Protein AF-A0A2M6W3C0-F1 (afdb_monomer_lite)

Radius of gyration: 16.43 Å; chains: 1; bounding box: 42×30×44 Å

pLDDT: mean 94.08, std 6.54, range [52.38, 98.38]

Foldseek 3Di:
DPLVLLVCLVDDDPVRADDLVSQQVNLVVCPVPDDFDDDPPVPWQEAEEEEADVSLVLSCVVCVVHNYHGYYLVCLVVCPVPVVRHQAYEYEDAQLDDSNLVSLVSCVVVVHAYAYEYQHPPRPNVVNHDPVRYGHAHHTRHDPPNCNSSRVSSD

Structure (mmCIF, N/CA/C/O backbone):
data_AF-A0A2M6W3C0-F1
#
_entry.id   AF-A0A2M6W3C0-F1
#
loop_
_atom_site.group_PDB
_atom_site.id
_atom_site.type_symbol
_atom_site.label_atom_id
_atom_site.label_alt_id
_atom_site.label_comp_id
_atom_site.label_asym_id
_atom_site.label_entity_id
_atom_site.label_seq_id
_atom_site.pdbx_PDB_ins_code
_atom_site.Cartn_x
_atom_site.Cartn_y
_atom_site.Cartn_z
_atom_site.occupancy
_atom_site.B_iso_or_equiv
_atom_site.auth_seq_id
_atom_site.auth_comp_id
_atom_site.auth_asym_id
_atom_site.auth_atom_id
_atom_site.pdbx_PDB_model_num
ATOM 1 N N . MET A 1 1 ? 20.048 -17.367 -11.852 1.00 52.38 1 MET A N 1
ATOM 2 C CA . MET A 1 1 ? 19.435 -16.706 -13.025 1.00 52.38 1 MET A CA 1
ATOM 3 C C . MET A 1 1 ? 20.259 -15.472 -13.355 1.00 52.38 1 MET A C 1
ATOM 5 O O . MET A 1 1 ? 20.832 -14.886 -12.446 1.00 52.38 1 MET A O 1
ATOM 9 N N . SER A 1 2 ? 20.407 -15.126 -14.632 1.00 62.59 2 SER A N 1
ATOM 10 C CA . SER A 1 2 ? 21.045 -13.866 -15.035 1.00 62.59 2 SER A CA 1
ATOM 11 C C . SER A 1 2 ? 20.036 -12.743 -14.769 1.00 62.59 2 SER A C 1
ATOM 13 O O . SER A 1 2 ? 18.932 -12.842 -15.291 1.00 62.59 2 SER A O 1
ATOM 15 N N . ASN A 1 3 ? 20.380 -11.748 -13.937 1.00 70.94 3 ASN A N 1
ATOM 16 C CA . ASN A 1 3 ? 19.495 -10.635 -13.536 1.00 70.94 3 ASN A CA 1
ATOM 17 C C . ASN A 1 3 ? 19.291 -9.630 -14.684 1.00 70.94 3 ASN A C 1
ATOM 19 O O . ASN A 1 3 ? 19.639 -8.460 -14.569 1.00 70.94 3 ASN A O 1
ATOM 23 N N . LYS A 1 4 ? 18.829 -10.099 -15.840 1.00 87.62 4 LYS A N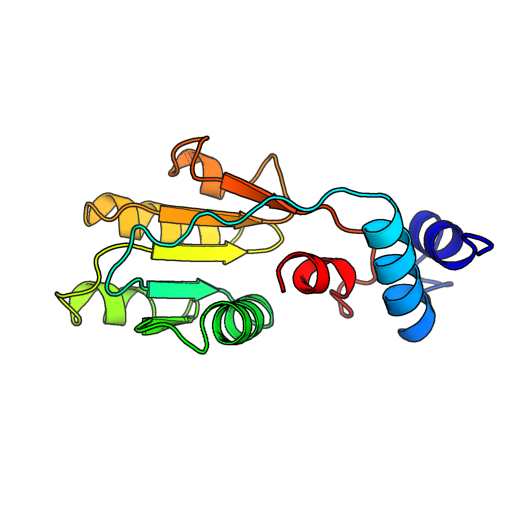 1
ATOM 24 C CA . LYS A 1 4 ? 18.767 -9.271 -17.050 1.00 87.62 4 LYS A CA 1
ATOM 25 C C . LYS A 1 4 ? 17.641 -8.249 -16.977 1.00 87.62 4 LYS A C 1
ATOM 27 O O . LYS A 1 4 ? 17.747 -7.200 -17.601 1.00 87.62 4 LYS A O 1
ATOM 32 N N . ASN A 1 5 ? 16.573 -8.548 -16.241 1.00 96.50 5 ASN A N 1
ATOM 33 C CA . ASN A 1 5 ? 15.377 -7.715 -16.247 1.00 96.50 5 ASN A CA 1
ATOM 34 C C . ASN A 1 5 ? 15.553 -6.492 -15.348 1.00 96.50 5 ASN A C 1
ATOM 36 O O . ASN A 1 5 ? 15.222 -5.381 -15.762 1.00 96.50 5 ASN A O 1
ATOM 40 N N . ILE A 1 6 ? 16.146 -6.657 -14.161 1.00 93.56 6 ILE A N 1
ATOM 41 C CA . ILE A 1 6 ? 16.416 -5.528 -13.261 1.00 93.56 6 ILE A CA 1
ATOM 42 C C . ILE A 1 6 ? 17.345 -4.481 -13.898 1.00 93.56 6 ILE A C 1
ATOM 44 O O . ILE A 1 6 ? 17.143 -3.283 -13.702 1.00 93.56 6 ILE A O 1
ATOM 48 N N . ASP A 1 7 ? 18.306 -4.907 -14.723 1.00 94.56 7 ASP A N 1
ATOM 49 C CA . ASP A 1 7 ? 19.206 -4.001 -15.446 1.00 94.56 7 ASP A CA 1
ATOM 50 C C . ASP A 1 7 ? 18.435 -3.124 -16.451 1.00 94.56 7 ASP A C 1
ATOM 52 O O . ASP A 1 7 ? 18.675 -1.915 -16.540 1.00 94.56 7 ASP A O 1
ATOM 56 N N . VAL A 1 8 ? 17.444 -3.697 -17.146 1.00 96.12 8 VAL A N 1
ATOM 57 C CA . VAL A 1 8 ? 16.532 -2.945 -18.027 1.00 96.12 8 VAL A CA 1
ATOM 58 C C . VAL A 1 8 ? 15.675 -1.972 -17.209 1.00 96.12 8 VAL A C 1
ATOM 60 O O . VAL A 1 8 ? 15.573 -0.792 -17.554 1.00 96.12 8 VAL A O 1
ATOM 63 N N . LEU A 1 9 ? 15.111 -2.418 -16.081 1.00 96.12 9 LEU A N 1
ATOM 64 C CA . LEU A 1 9 ? 14.289 -1.576 -15.199 1.00 96.12 9 LEU A CA 1
ATOM 65 C C . LEU A 1 9 ? 15.054 -0.361 -14.648 1.00 96.12 9 LEU A C 1
ATOM 67 O O . LEU A 1 9 ? 14.505 0.742 -14.528 1.00 96.12 9 LEU A O 1
ATOM 71 N N . ASN A 1 10 ? 16.345 -0.526 -14.380 1.00 95.00 10 ASN A N 1
ATOM 72 C CA . ASN A 1 10 ? 17.201 0.545 -13.883 1.00 95.00 10 ASN A CA 1
ATOM 73 C C . ASN A 1 10 ? 17.568 1.584 -14.953 1.00 95.00 10 ASN A C 1
ATOM 75 O O . ASN A 1 10 ? 17.927 2.705 -14.595 1.00 95.00 10 ASN A O 1
ATOM 79 N N . THR A 1 11 ? 17.460 1.250 -16.243 1.00 96.06 11 THR A N 1
ATOM 80 C CA . THR A 1 11 ? 18.040 2.062 -17.329 1.00 96.06 11 THR A CA 1
ATOM 81 C C . THR A 1 11 ? 17.056 2.524 -18.406 1.00 96.06 11 THR A C 1
ATOM 83 O O . THR A 1 11 ? 17.414 3.408 -19.182 1.00 96.06 11 THR A O 1
ATOM 86 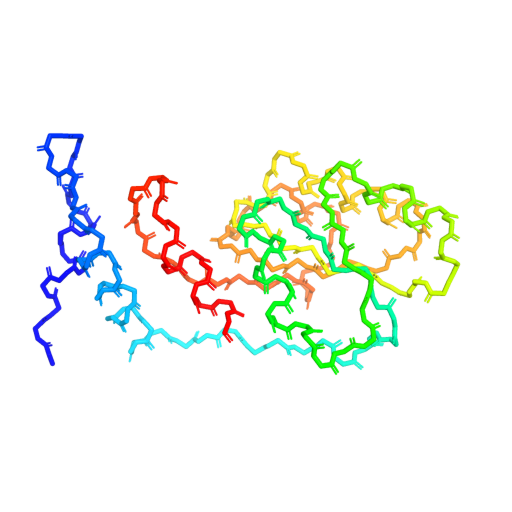N N . PHE A 1 12 ? 15.816 2.012 -18.448 1.00 95.75 12 PHE A N 1
ATOM 87 C CA . PHE A 1 12 ? 14.848 2.396 -19.490 1.00 95.75 12 PHE A CA 1
ATOM 88 C C . PHE A 1 12 ? 14.567 3.906 -19.544 1.00 95.75 12 PHE A C 1
ATOM 90 O O . PHE A 1 12 ? 14.577 4.589 -18.518 1.00 95.75 12 PHE A O 1
ATOM 97 N N . THR A 1 13 ? 14.228 4.421 -20.720 1.00 95.62 13 THR A N 1
ATOM 98 C CA . THR A 1 13 ? 13.763 5.795 -20.960 1.00 95.62 13 THR A CA 1
ATOM 99 C C . THR A 1 13 ? 12.333 5.775 -21.501 1.00 95.62 13 THR A C 1
ATOM 101 O O . THR A 1 13 ? 11.719 4.716 -21.609 1.00 95.62 13 THR A O 1
ATOM 104 N N . ILE A 1 14 ? 11.777 6.943 -21.838 1.00 93.62 14 ILE A N 1
ATOM 105 C CA . ILE A 1 14 ? 10.464 7.015 -22.496 1.00 93.62 14 ILE A CA 1
ATOM 106 C C . ILE A 1 14 ? 10.451 6.294 -23.855 1.00 93.62 14 ILE A C 1
ATOM 108 O O . ILE A 1 14 ? 9.430 5.727 -24.229 1.00 93.62 14 ILE A O 1
ATOM 112 N N . ASP A 1 15 ? 11.593 6.253 -24.546 1.00 96.56 15 ASP A N 1
ATOM 113 C CA . ASP A 1 15 ? 11.745 5.605 -25.854 1.00 96.56 15 ASP A CA 1
ATOM 114 C C . ASP A 1 15 ? 12.020 4.097 -25.744 1.00 96.56 15 ASP A C 1
ATOM 116 O O . ASP A 1 15 ? 11.991 3.384 -26.743 1.00 96.56 15 ASP A O 1
ATOM 120 N N . THR A 1 16 ? 12.309 3.603 -24.536 1.00 95.88 16 THR A N 1
ATOM 121 C CA . THR A 1 16 ? 12.668 2.200 -24.273 1.00 95.88 16 THR A CA 1
ATOM 122 C C . THR A 1 16 ? 11.870 1.609 -23.116 1.00 95.88 16 THR A C 1
ATOM 124 O O . THR A 1 16 ? 12.379 0.772 -22.370 1.00 95.88 16 THR A O 1
ATOM 127 N N . ILE A 1 17 ? 10.618 2.054 -22.951 1.00 96.38 17 ILE A N 1
ATOM 128 C CA . ILE A 1 17 ? 9.699 1.519 -21.940 1.00 96.38 17 ILE A CA 1
ATOM 129 C C . ILE A 1 17 ? 9.662 -0.013 -22.074 1.00 96.38 17 ILE A C 1
ATOM 131 O O . ILE A 1 17 ? 9.369 -0.509 -23.162 1.00 96.38 17 ILE A O 1
ATOM 135 N N . PRO A 1 18 ? 9.984 -0.759 -21.003 1.00 96.38 18 PRO A N 1
ATOM 136 C CA . PRO A 1 18 ? 10.020 -2.211 -21.048 1.00 96.38 18 PRO A CA 1
ATOM 137 C C . PRO A 1 18 ? 8.612 -2.780 -21.185 1.00 96.38 18 PRO A C 1
ATOM 139 O O . PRO A 1 18 ? 7.648 -2.178 -20.710 1.00 96.38 18 PRO A O 1
ATOM 142 N N . ASP A 1 19 ? 8.524 -3.977 -21.753 1.00 96.56 19 ASP A N 1
ATOM 143 C CA . ASP A 1 19 ? 7.299 -4.764 -21.738 1.00 96.56 19 ASP A CA 1
ATOM 144 C C . ASP A 1 19 ? 6.952 -5.236 -20.316 1.00 96.56 19 ASP A C 1
ATOM 146 O O . ASP A 1 19 ? 7.776 -5.255 -19.391 1.00 96.56 19 ASP A O 1
ATOM 150 N N . LEU A 1 20 ? 5.683 -5.600 -20.120 1.00 96.38 20 LEU A N 1
ATOM 151 C CA . LEU A 1 20 ? 5.169 -6.003 -18.811 1.00 96.38 20 LEU A CA 1
ATOM 152 C C . LEU A 1 20 ? 5.866 -7.257 -18.265 1.00 96.38 20 LEU A C 1
ATOM 154 O O . LEU A 1 20 ? 6.083 -7.353 -17.059 1.00 96.38 20 LEU A O 1
ATOM 158 N N . ASP A 1 21 ? 6.232 -8.205 -19.124 1.00 96.81 21 ASP A N 1
ATOM 159 C CA . ASP A 1 21 ? 6.937 -9.425 -18.725 1.00 96.81 21 ASP A CA 1
ATOM 160 C C . ASP A 1 21 ? 8.309 -9.116 -18.110 1.00 96.81 21 ASP A C 1
ATOM 162 O O . ASP A 1 21 ? 8.642 -9.671 -17.064 1.00 96.81 21 ASP A O 1
ATOM 166 N N . VAL A 1 22 ? 9.055 -8.160 -18.668 1.00 96.88 22 VAL A N 1
ATOM 167 C CA . VAL A 1 22 ? 10.317 -7.666 -18.099 1.00 96.88 22 VAL A CA 1
ATOM 168 C C . VAL A 1 22 ? 10.086 -7.072 -16.710 1.00 96.88 22 VAL A C 1
ATOM 170 O O . VAL A 1 22 ? 10.840 -7.364 -15.781 1.00 96.88 22 VAL A O 1
ATOM 173 N N . ALA A 1 23 ? 9.028 -6.278 -16.526 1.00 97.31 23 ALA A N 1
ATOM 174 C CA . ALA A 1 23 ? 8.704 -5.702 -15.220 1.00 97.31 23 ALA A CA 1
ATOM 175 C C . ALA A 1 23 ? 8.324 -6.768 -14.179 1.00 97.31 23 ALA A C 1
ATOM 177 O O . ALA A 1 23 ? 8.799 -6.719 -13.041 1.00 97.31 23 ALA A O 1
ATOM 178 N N . VAL A 1 24 ? 7.544 -7.777 -14.579 1.00 97.06 24 VAL A N 1
ATOM 179 C CA . VAL A 1 24 ? 7.175 -8.915 -13.723 1.00 97.06 24 VAL A CA 1
ATOM 180 C C . VAL A 1 24 ? 8.399 -9.754 -13.357 1.00 97.06 24 VAL A C 1
ATOM 182 O O . VAL A 1 24 ? 8.623 -10.032 -12.180 1.00 97.06 24 VAL A O 1
ATOM 185 N N . LEU A 1 25 ? 9.226 -10.136 -14.332 1.00 97.12 25 LEU A N 1
ATOM 186 C CA . LEU A 1 25 ? 10.439 -10.916 -14.076 1.00 97.12 25 LEU A CA 1
ATOM 187 C C . LEU A 1 25 ? 11.434 -10.131 -13.214 1.00 97.12 25 LEU A C 1
ATOM 189 O O . LEU A 1 25 ? 12.023 -10.699 -12.298 1.00 97.12 25 LEU A O 1
ATOM 193 N N . GLY A 1 26 ? 11.567 -8.822 -13.436 1.00 96.94 26 GLY A N 1
ATOM 194 C CA . GLY A 1 26 ? 12.372 -7.946 -12.588 1.00 96.94 26 GLY A CA 1
ATOM 195 C C . GLY A 1 26 ? 11.857 -7.873 -11.147 1.00 96.94 26 GLY A C 1
ATOM 196 O O . GLY A 1 26 ? 12.659 -7.828 -10.213 1.00 96.94 26 GLY A O 1
ATOM 197 N N . ALA A 1 27 ? 10.537 -7.897 -10.927 1.00 96.50 27 ALA A N 1
ATOM 198 C CA . ALA A 1 27 ? 9.957 -7.976 -9.582 1.00 96.50 27 ALA A CA 1
ATOM 199 C C . ALA A 1 27 ? 10.340 -9.286 -8.875 1.00 96.50 27 ALA A C 1
ATOM 201 O O . ALA A 1 27 ? 10.764 -9.266 -7.722 1.00 96.50 27 ALA A O 1
ATOM 202 N N . LEU A 1 28 ? 10.275 -10.416 -9.581 1.00 95.88 28 LEU A N 1
ATOM 203 C CA . LEU A 1 28 ? 10.706 -11.708 -9.041 1.00 95.88 28 LEU A CA 1
ATOM 204 C C . LEU A 1 28 ? 12.214 -11.729 -8.743 1.00 95.88 28 LEU A C 1
ATOM 206 O O . LEU A 1 28 ? 12.621 -12.235 -7.701 1.00 95.88 28 LEU A O 1
ATOM 210 N N . GLU A 1 29 ? 13.045 -11.144 -9.611 1.00 96.06 29 GLU A N 1
ATOM 211 C CA . GLU A 1 29 ? 14.490 -10.991 -9.378 1.00 96.06 29 GLU A CA 1
ATOM 212 C C . GLU A 1 29 ? 14.797 -10.151 -8.124 1.00 96.06 29 GLU A C 1
ATOM 214 O O . GLU A 1 29 ? 15.746 -10.463 -7.400 1.00 96.06 29 GLU A O 1
ATOM 219 N N . LEU A 1 30 ? 13.998 -9.112 -7.844 1.00 95.62 30 LEU A N 1
ATOM 220 C CA . LEU A 1 30 ? 14.102 -8.310 -6.620 1.00 95.62 30 LEU A CA 1
ATOM 221 C C . LEU A 1 30 ? 13.794 -9.164 -5.383 1.00 95.62 30 LEU A C 1
ATOM 223 O O . LEU A 1 30 ? 14.605 -9.235 -4.460 1.00 95.62 30 LEU A O 1
ATOM 227 N N . PHE A 1 31 ? 12.653 -9.854 -5.375 1.00 94.00 31 PHE A N 1
ATOM 228 C CA . PHE A 1 31 ? 12.191 -10.612 -4.205 1.00 94.00 31 PHE A CA 1
ATOM 229 C C . PHE A 1 31 ? 12.933 -11.935 -3.978 1.00 94.00 31 PHE A C 1
ATOM 231 O O . PHE A 1 31 ? 12.843 -12.515 -2.902 1.00 94.00 31 PHE A O 1
ATOM 238 N N . GLN A 1 32 ? 13.734 -12.391 -4.943 1.00 93.94 32 GLN A N 1
ATOM 239 C CA . GLN A 1 32 ? 14.725 -13.447 -4.712 1.00 93.94 32 GLN A CA 1
ATOM 240 C C . GLN A 1 32 ? 15.883 -13.000 -3.804 1.00 93.94 32 GLN A C 1
ATOM 242 O O . GLN A 1 32 ? 16.582 -13.854 -3.256 1.00 93.94 32 GLN A O 1
ATOM 247 N N . LYS A 1 33 ? 16.128 -11.690 -3.682 1.00 91.88 33 LYS A N 1
ATOM 248 C CA . LYS A 1 33 ? 17.272 -11.124 -2.948 1.00 91.88 33 LYS A CA 1
ATOM 249 C C . LYS A 1 33 ? 16.853 -10.376 -1.692 1.00 91.88 33 LYS A C 1
ATOM 251 O O . LYS A 1 33 ? 17.524 -10.481 -0.668 1.00 91.88 33 LYS A O 1
ATOM 256 N N . GLU A 1 34 ? 15.780 -9.602 -1.790 1.00 92.38 34 GLU A N 1
ATOM 257 C CA . GLU A 1 34 ? 15.306 -8.754 -0.705 1.00 92.38 34 GLU A CA 1
ATOM 258 C C . GLU A 1 34 ? 14.481 -9.549 0.303 1.00 92.38 34 GLU A C 1
ATOM 260 O O . GLU A 1 34 ? 13.604 -10.334 -0.060 1.00 92.38 34 GLU A O 1
ATOM 265 N N . LYS A 1 35 ? 14.722 -9.301 1.592 1.00 90.31 35 LYS A N 1
ATOM 266 C CA . LYS A 1 35 ? 13.848 -9.809 2.648 1.00 90.31 35 LYS A CA 1
ATOM 267 C C . LYS A 1 35 ? 12.653 -8.871 2.792 1.00 90.31 35 LYS A C 1
ATOM 269 O O . LYS A 1 35 ? 12.823 -7.693 3.098 1.00 90.31 35 LYS A O 1
ATOM 274 N N . LEU A 1 36 ? 11.451 -9.409 2.616 1.00 90.44 36 LEU A N 1
ATOM 275 C CA . LEU A 1 36 ? 10.220 -8.646 2.793 1.00 90.44 36 LEU A CA 1
ATOM 276 C C . LEU A 1 36 ? 9.933 -8.379 4.284 1.00 90.44 36 LEU A C 1
ATOM 278 O O . LEU A 1 36 ? 10.220 -9.239 5.126 1.00 90.44 36 LEU A O 1
ATOM 282 N N . PRO A 1 37 ? 9.370 -7.204 4.629 1.00 89.88 37 PRO A N 1
ATOM 283 C CA . PRO A 1 37 ? 8.865 -6.937 5.970 1.00 89.88 37 PRO A CA 1
ATOM 284 C C . PRO A 1 37 ? 7.786 -7.945 6.376 1.00 89.88 37 PRO A C 1
ATOM 286 O O . PRO A 1 37 ? 6.883 -8.252 5.602 1.00 89.88 37 PRO A O 1
ATOM 289 N N . GLU A 1 38 ? 7.833 -8.412 7.622 1.00 86.81 38 GLU A N 1
ATOM 290 C CA . GLU A 1 38 ? 6.762 -9.235 8.185 1.00 86.81 38 GLU A CA 1
ATOM 291 C C . GLU A 1 38 ? 5.636 -8.344 8.720 1.00 86.81 38 GLU A C 1
ATOM 293 O O . GLU A 1 38 ? 5.842 -7.493 9.589 1.00 86.81 38 GLU A O 1
ATOM 298 N N . LEU A 1 39 ? 4.425 -8.547 8.203 1.00 82.62 39 LEU A N 1
ATOM 299 C CA . LEU A 1 39 ? 3.251 -7.783 8.598 1.00 82.62 39 LEU A CA 1
ATOM 300 C C . LEU A 1 39 ? 2.595 -8.386 9.850 1.00 82.62 39 LEU A C 1
ATOM 302 O O . LEU A 1 39 ? 1.884 -9.390 9.797 1.00 82.62 39 LEU A O 1
ATOM 306 N N . TYR A 1 40 ? 2.766 -7.729 10.996 1.00 73.31 40 TYR A N 1
ATOM 307 C CA . TYR A 1 40 ? 2.134 -8.130 12.257 1.00 73.31 40 TYR A CA 1
ATOM 308 C C . TYR A 1 40 ? 0.803 -7.401 12.482 1.00 73.31 40 TYR A C 1
ATOM 310 O O . TYR A 1 40 ? 0.718 -6.438 13.243 1.00 73.31 40 TYR A O 1
ATOM 318 N N . ILE A 1 41 ? -0.261 -7.873 11.823 1.00 70.25 41 ILE A N 1
ATOM 319 C CA . ILE A 1 41 ? -1.534 -7.128 11.719 1.00 70.25 41 ILE A CA 1
ATOM 320 C C . ILE A 1 41 ? -2.644 -7.681 12.632 1.00 70.25 41 ILE A C 1
ATOM 322 O O . ILE A 1 41 ? -3.713 -7.091 12.764 1.00 70.25 41 ILE A O 1
ATOM 326 N N . LYS A 1 42 ? -2.384 -8.781 13.352 1.00 65.69 42 LYS A N 1
ATOM 327 C CA . LYS A 1 42 ? -3.362 -9.486 14.212 1.00 65.69 42 LYS A CA 1
ATOM 328 C C . LYS A 1 42 ? -3.853 -8.699 15.444 1.00 65.69 42 LYS A C 1
ATOM 330 O O . LYS A 1 42 ? -4.505 -9.273 16.310 1.00 65.69 42 LYS A O 1
ATOM 335 N N . LYS A 1 43 ? -3.536 -7.406 15.560 1.00 77.31 43 LYS A N 1
ATOM 336 C CA . LYS A 1 43 ? -3.990 -6.556 16.672 1.00 77.31 43 LYS A CA 1
ATOM 337 C C . LYS A 1 43 ? -5.434 -6.067 16.502 1.00 77.31 43 LYS A C 1
ATOM 339 O O . LYS A 1 43 ? -6.074 -5.787 17.510 1.00 77.31 43 LYS A O 1
ATOM 344 N N . TYR A 1 44 ? -5.941 -5.972 15.271 1.00 89.56 44 TYR A N 1
ATOM 345 C CA . TYR A 1 44 ? -7.282 -5.445 14.999 1.00 89.56 44 TYR A CA 1
ATOM 346 C C . TYR A 1 44 ? -8.321 -6.564 14.867 1.00 89.56 44 TYR A C 1
ATOM 348 O O . TYR A 1 44 ? -8.084 -7.572 14.203 1.00 89.56 44 TYR A O 1
ATOM 356 N N . LYS A 1 45 ? -9.484 -6.373 15.490 1.00 92.69 45 LYS A N 1
ATOM 357 C CA . LYS A 1 45 ? -10.661 -7.247 15.408 1.00 92.69 45 LYS A CA 1
ATOM 358 C C . LYS A 1 45 ? -11.488 -6.959 14.163 1.00 92.69 45 LYS A C 1
ATOM 360 O O . LYS A 1 45 ? -12.051 -7.894 13.593 1.00 92.69 45 LYS A O 1
ATOM 365 N N . ARG A 1 46 ? -11.598 -5.681 13.780 1.00 96.12 46 ARG A N 1
ATOM 366 C CA . ARG A 1 46 ? -12.352 -5.247 12.603 1.00 96.12 46 ARG A CA 1
ATOM 367 C C . ARG A 1 46 ? -11.750 -3.981 11.982 1.00 96.12 46 ARG A C 1
ATOM 369 O O . ARG A 1 46 ? -12.346 -2.908 12.068 1.00 96.12 46 ARG A O 1
ATOM 376 N N . PRO A 1 47 ? -10.564 -4.060 11.359 1.00 96.81 47 PRO A N 1
ATOM 377 C CA . PRO A 1 47 ? -9.925 -2.876 10.805 1.00 96.81 47 PRO A CA 1
ATOM 378 C C . PRO A 1 47 ? -10.662 -2.353 9.566 1.00 96.81 47 PRO A C 1
ATOM 380 O O . PRO A 1 47 ? -11.275 -3.111 8.810 1.00 96.81 47 PRO A O 1
ATOM 383 N N . LEU A 1 48 ? -10.528 -1.052 9.307 1.00 98.25 48 LEU A N 1
ATOM 384 C CA . LEU A 1 48 ? -10.747 -0.486 7.980 1.00 98.25 48 LEU A CA 1
ATOM 385 C C . LEU A 1 48 ? -9.486 -0.694 7.139 1.00 98.25 48 LEU A C 1
ATOM 387 O O . LEU A 1 48 ? -8.441 -0.144 7.471 1.00 98.25 48 LEU A O 1
ATOM 391 N N . VAL A 1 49 ? -9.585 -1.416 6.031 1.00 98.00 49 VAL A N 1
ATOM 392 C CA . VAL A 1 49 ? -8.518 -1.533 5.031 1.00 98.00 49 VAL A CA 1
ATOM 393 C C . VAL A 1 49 ? -8.819 -0.556 3.905 1.00 98.00 49 VAL A C 1
ATOM 395 O O . VAL A 1 49 ? -9.882 -0.630 3.286 1.00 98.00 49 VAL A O 1
ATOM 398 N N . VAL A 1 50 ? -7.914 0.387 3.657 1.00 98.38 50 VAL A N 1
ATOM 399 C CA . VAL A 1 50 ? -8.149 1.503 2.736 1.00 98.38 50 VAL A CA 1
ATOM 400 C C . VAL A 1 50 ? -6.938 1.779 1.852 1.00 98.38 50 VAL A C 1
ATOM 402 O O . VAL A 1 50 ? -5.801 1.821 2.316 1.00 98.38 50 VAL A O 1
ATOM 405 N N . GLY A 1 51 ? -7.197 2.008 0.569 1.00 97.00 51 GLY A N 1
ATOM 406 C CA . GLY A 1 51 ? -6.207 2.390 -0.434 1.00 97.00 51 GLY A CA 1
ATOM 407 C C . GLY A 1 51 ? -6.894 2.966 -1.672 1.00 97.00 51 GLY A C 1
ATOM 408 O O . GLY A 1 51 ? -8.113 2.925 -1.768 1.00 97.00 51 GLY A O 1
ATOM 409 N N . SER A 1 52 ? -6.119 3.509 -2.612 1.00 92.94 52 SER A N 1
ATOM 410 C CA . SER A 1 52 ? -6.629 3.984 -3.909 1.00 92.94 52 SER A CA 1
ATOM 411 C C . SER A 1 52 ? -6.185 3.059 -5.040 1.00 92.94 52 SER A C 1
ATOM 413 O O . SER A 1 52 ? -5.040 2.591 -5.054 1.00 92.94 52 SER A O 1
ATOM 415 N N . GLY A 1 53 ? -7.086 2.786 -5.986 1.00 91.81 53 GLY A N 1
ATOM 416 C CA . GLY A 1 53 ? -6.822 1.940 -7.153 1.00 91.81 53 GLY A CA 1
ATOM 417 C C . GLY A 1 53 ? -6.265 0.566 -6.765 1.00 91.81 53 GLY A C 1
ATOM 418 O O . GLY A 1 53 ? -6.854 -0.153 -5.960 1.00 91.81 53 GLY A O 1
ATOM 419 N N . ASN A 1 54 ? -5.088 0.217 -7.293 1.00 94.31 54 ASN A N 1
ATOM 420 C CA . ASN A 1 54 ? -4.431 -1.066 -7.018 1.00 94.31 54 ASN A CA 1
ATOM 421 C C . ASN A 1 54 ? -4.134 -1.295 -5.526 1.00 94.31 54 ASN A C 1
ATOM 423 O O . ASN A 1 54 ? -4.062 -2.445 -5.098 1.00 94.31 54 ASN A O 1
ATOM 427 N N . ALA A 1 55 ? -4.006 -0.238 -4.714 1.00 95.94 55 ALA A N 1
ATOM 428 C CA . ALA A 1 55 ? -3.825 -0.391 -3.272 1.00 95.94 55 ALA A CA 1
ATOM 429 C C . ALA A 1 55 ? -5.086 -0.933 -2.579 1.00 95.94 55 ALA A C 1
ATOM 431 O O . ALA A 1 55 ? -4.968 -1.712 -1.636 1.00 95.94 55 ALA A O 1
ATOM 432 N N . GLU A 1 56 ? -6.283 -0.572 -3.057 1.00 96.31 56 GLU A N 1
ATOM 433 C CA . GLU A 1 56 ? -7.531 -1.159 -2.556 1.00 96.31 56 GLU A CA 1
ATOM 434 C C . GLU A 1 56 ? -7.591 -2.653 -2.896 1.00 96.31 56 GLU A C 1
ATOM 436 O O . GLU A 1 56 ? -7.860 -3.474 -2.020 1.00 96.31 56 GLU A O 1
ATOM 441 N N . ALA A 1 57 ? -7.296 -3.012 -4.150 1.00 96.50 57 ALA A N 1
ATOM 442 C CA . ALA A 1 57 ? -7.271 -4.407 -4.591 1.00 96.50 57 ALA A CA 1
ATOM 443 C C . ALA A 1 57 ? -6.248 -5.236 -3.797 1.00 96.50 57 ALA A C 1
ATOM 445 O O . ALA A 1 57 ? -6.571 -6.315 -3.312 1.00 96.50 57 ALA A O 1
ATOM 446 N N . THR A 1 58 ? -5.052 -4.686 -3.582 1.00 96.69 58 THR A N 1
ATOM 447 C CA . THR A 1 58 ? -3.999 -5.297 -2.757 1.00 96.69 58 THR A CA 1
ATOM 448 C C . THR A 1 58 ? -4.482 -5.535 -1.329 1.00 96.69 58 THR A C 1
ATOM 450 O O . THR A 1 58 ? -4.316 -6.624 -0.791 1.00 96.69 58 THR A O 1
ATOM 453 N N . GLY A 1 59 ? -5.158 -4.552 -0.728 1.00 96.44 59 GLY A N 1
ATOM 454 C CA . GLY A 1 59 ? -5.754 -4.714 0.595 1.00 96.44 59 GLY A CA 1
ATOM 455 C C . GLY A 1 59 ? -6.807 -5.808 0.648 1.00 96.44 59 GLY A C 1
ATOM 456 O O . GLY A 1 59 ? -6.839 -6.575 1.601 1.00 96.44 59 GLY A O 1
ATOM 457 N N . ARG A 1 60 ? -7.645 -5.930 -0.380 1.00 96.56 60 ARG A N 1
ATOM 458 C CA . ARG A 1 60 ? -8.632 -7.014 -0.452 1.00 96.56 60 ARG A CA 1
ATOM 459 C C . ARG A 1 60 ? -7.982 -8.392 -0.489 1.00 96.56 60 ARG A C 1
ATOM 461 O O . ARG A 1 60 ? -8.495 -9.277 0.175 1.00 96.56 60 ARG A O 1
ATOM 468 N N . ILE A 1 61 ? -6.862 -8.539 -1.197 1.00 96.00 61 ILE A N 1
ATOM 469 C CA . ILE A 1 61 ? -6.110 -9.800 -1.274 1.00 96.00 61 ILE A CA 1
ATOM 470 C C . ILE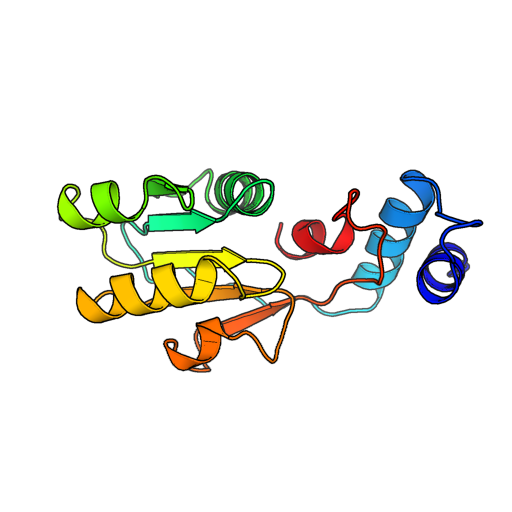 A 1 61 ? -5.481 -10.139 0.085 1.00 96.00 61 ILE A C 1
ATOM 472 O O . ILE A 1 61 ? -5.733 -11.206 0.630 1.00 96.00 61 ILE A O 1
ATOM 476 N N . ILE A 1 62 ? -4.714 -9.216 0.677 1.00 94.00 62 ILE A N 1
ATOM 477 C CA . ILE A 1 62 ? -3.988 -9.464 1.941 1.00 94.00 62 ILE A CA 1
ATOM 478 C C . ILE A 1 62 ? -4.949 -9.775 3.101 1.00 94.00 62 ILE A C 1
ATOM 480 O O . ILE A 1 62 ? -4.614 -10.524 4.018 1.00 94.00 62 ILE A O 1
ATOM 484 N N . PHE A 1 63 ? -6.141 -9.178 3.080 1.00 93.81 63 PHE A N 1
ATOM 485 C CA . PHE A 1 63 ? -7.113 -9.242 4.172 1.00 93.81 63 PHE A CA 1
ATOM 486 C C . PHE A 1 63 ? -8.364 -10.062 3.836 1.00 93.81 63 PHE A C 1
ATOM 488 O O . PHE A 1 63 ? -9.358 -9.933 4.556 1.00 93.81 63 PHE A O 1
ATOM 495 N N . GLU A 1 64 ? -8.327 -10.891 2.787 1.00 94.12 64 GLU A N 1
ATOM 496 C CA . GLU A 1 64 ? -9.474 -11.673 2.295 1.00 94.12 64 GLU A CA 1
ATOM 497 C C . GLU A 1 64 ? -10.121 -12.519 3.405 1.00 94.12 64 GLU A C 1
ATOM 499 O O . GLU A 1 64 ? -11.334 -12.470 3.598 1.00 94.12 64 GLU A O 1
ATOM 504 N N . ASP A 1 65 ? -9.297 -13.192 4.211 1.00 92.25 65 ASP A N 1
ATOM 505 C CA . ASP A 1 65 ? -9.735 -14.075 5.300 1.00 92.25 65 ASP A CA 1
ATOM 506 C C . ASP A 1 65 ? -9.915 -13.356 6.651 1.00 92.25 65 ASP A C 1
ATOM 508 O O . ASP A 1 65 ? -9.944 -13.982 7.716 1.00 92.25 65 ASP A O 1
ATOM 512 N N . THR A 1 66 ? -10.011 -12.025 6.652 1.00 92.06 66 THR A N 1
ATOM 513 C CA . THR A 1 66 ? -10.184 -11.241 7.882 1.00 92.06 66 THR A CA 1
ATOM 514 C C . THR A 1 66 ? -11.549 -10.568 7.929 1.00 92.06 66 THR A C 1
ATOM 516 O O . THR A 1 66 ? -12.149 -10.235 6.909 1.00 92.06 66 THR A O 1
ATOM 519 N N . ASN A 1 67 ? -12.044 -10.297 9.138 1.00 94.44 67 ASN A N 1
ATOM 520 C CA . ASN A 1 67 ? -13.223 -9.455 9.325 1.00 94.44 67 ASN A CA 1
ATOM 521 C C . ASN A 1 67 ? -12.849 -7.978 9.103 1.00 94.44 67 ASN A C 1
ATOM 523 O O . ASN A 1 67 ? -12.806 -7.205 10.050 1.00 94.44 67 ASN A O 1
ATOM 527 N N . ALA A 1 68 ? -12.516 -7.580 7.878 1.00 96.38 68 ALA A N 1
ATOM 528 C CA . ALA A 1 68 ? -12.137 -6.211 7.544 1.00 96.38 68 ALA A CA 1
ATOM 529 C C . ALA A 1 68 ? -13.277 -5.449 6.860 1.00 96.38 68 ALA A C 1
ATOM 531 O O . ALA A 1 68 ? -14.106 -6.003 6.135 1.00 96.38 68 ALA A O 1
ATOM 532 N N . VAL A 1 69 ? -13.304 -4.133 7.058 1.00 98.06 69 VAL A N 1
ATOM 533 C CA . VAL A 1 69 ? -14.119 -3.221 6.256 1.00 98.06 69 VAL A CA 1
ATOM 534 C C . VAL A 1 69 ? -13.230 -2.638 5.165 1.00 98.06 69 VAL A C 1
ATOM 536 O O . VAL A 1 69 ? -12.277 -1.932 5.461 1.00 98.06 69 VAL A O 1
ATOM 539 N N . PHE A 1 70 ? -13.549 -2.879 3.896 1.00 98.12 70 PHE A N 1
ATOM 540 C CA . PHE A 1 70 ? -12.758 -2.352 2.776 1.00 98.12 70 PHE A CA 1
ATOM 541 C C . PHE A 1 70 ? -13.254 -0.991 2.311 1.00 98.12 70 PHE A C 1
ATOM 543 O O . PHE A 1 70 ? -14.461 -0.809 2.159 1.00 98.12 70 PHE A O 1
ATOM 550 N N . ALA A 1 71 ? -12.360 -0.051 2.043 1.00 98.00 71 ALA A N 1
ATOM 551 C CA . ALA A 1 71 ? -12.690 1.301 1.613 1.00 98.00 71 ALA A CA 1
ATOM 552 C C . ALA A 1 71 ? -11.730 1.814 0.539 1.00 98.00 71 ALA A C 1
ATOM 554 O O . ALA A 1 71 ? -10.608 1.330 0.410 1.00 98.00 71 ALA A O 1
ATOM 555 N N . SER A 1 72 ? -12.172 2.851 -0.162 1.00 97.56 72 SER A N 1
ATOM 556 C CA . SER A 1 72 ? -11.333 3.653 -1.044 1.00 97.56 72 SER A CA 1
ATOM 557 C C . SER A 1 72 ? -11.162 5.066 -0.490 1.00 97.56 72 SER A C 1
ATOM 559 O O . SER A 1 72 ? -11.837 5.474 0.466 1.00 97.56 72 SER A O 1
ATOM 561 N N . GLU A 1 73 ? -10.308 5.857 -1.131 1.00 95.31 73 GLU A N 1
ATOM 562 C CA . GLU A 1 73 ? -10.150 7.291 -0.879 1.00 95.31 73 GLU A CA 1
ATOM 563 C C . GLU A 1 73 ? -11.465 8.076 -0.983 1.00 95.31 73 GLU A C 1
ATOM 565 O O . GLU A 1 73 ? -11.576 9.155 -0.408 1.00 95.31 73 GLU A O 1
ATOM 570 N N . SER A 1 74 ? -12.470 7.547 -1.688 1.00 96.31 74 SER A N 1
ATOM 571 C CA . SER A 1 74 ? -13.754 8.223 -1.898 1.00 96.31 74 SER A CA 1
ATOM 572 C C . SER A 1 74 ? -14.801 7.917 -0.825 1.00 96.31 74 SER A C 1
ATOM 574 O O . SER A 1 74 ? -15.808 8.617 -0.759 1.00 96.31 74 SER A O 1
ATOM 576 N N . ASN A 1 75 ? -14.626 6.872 -0.005 1.00 97.75 75 ASN A N 1
ATOM 577 C CA . ASN A 1 75 ? -15.670 6.433 0.936 1.00 97.75 75 ASN A CA 1
ATOM 578 C C . ASN A 1 75 ? -15.191 6.135 2.368 1.00 97.75 75 ASN A C 1
ATO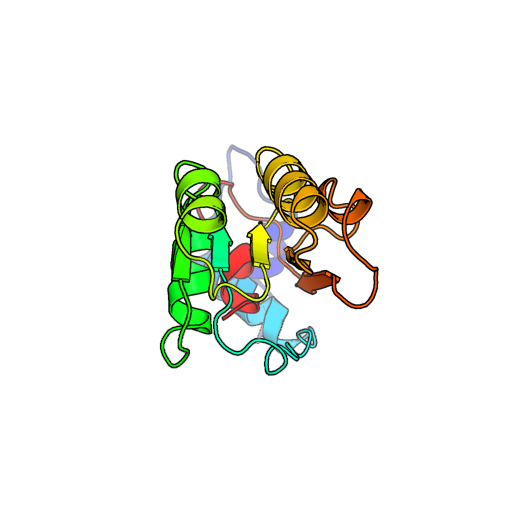M 580 O O . ASN A 1 75 ? -16.018 5.787 3.219 1.00 97.75 75 ASN A O 1
ATOM 584 N N . PHE A 1 76 ? -13.895 6.293 2.658 1.00 98.06 76 PHE A N 1
ATOM 585 C CA . PHE A 1 76 ? -13.324 5.984 3.972 1.00 98.06 76 PHE A CA 1
ATOM 586 C C . PHE A 1 76 ? -13.953 6.800 5.112 1.00 98.06 76 PHE A C 1
ATOM 588 O O . PHE A 1 76 ? -14.279 6.227 6.151 1.00 98.06 76 PHE A O 1
ATOM 595 N N . GLU A 1 77 ? -14.196 8.104 4.917 1.00 97.81 77 GLU A N 1
ATOM 596 C CA . GLU A 1 77 ? -14.796 8.960 5.952 1.00 97.81 77 GLU A CA 1
ATOM 597 C C . GLU A 1 77 ? -16.179 8.457 6.356 1.00 97.81 77 GLU A C 1
ATOM 599 O O . GLU A 1 77 ? -16.491 8.334 7.540 1.00 97.81 77 GLU A O 1
ATOM 604 N N . ASN A 1 78 ? -17.003 8.120 5.362 1.00 98.00 78 ASN A N 1
ATOM 605 C CA . ASN A 1 78 ? -18.352 7.635 5.602 1.00 98.00 78 ASN A CA 1
ATOM 606 C C . ASN A 1 78 ? -18.335 6.333 6.415 1.00 98.00 78 ASN A C 1
ATOM 608 O O . ASN A 1 78 ? -19.130 6.175 7.340 1.00 98.00 78 ASN A O 1
ATOM 612 N N . LYS A 1 79 ? -17.404 5.423 6.111 1.00 98.06 79 LYS A N 1
ATOM 613 C CA . LYS A 1 79 ? -17.251 4.153 6.833 1.00 98.06 79 LYS A CA 1
ATOM 614 C C . LYS A 1 79 ? -16.765 4.366 8.263 1.00 98.06 79 LYS A C 1
ATOM 616 O O . LYS A 1 79 ? -17.373 3.822 9.177 1.00 98.06 79 LYS A O 1
ATOM 621 N N . LEU A 1 80 ? -15.746 5.200 8.469 1.00 97.44 80 LEU A N 1
ATOM 622 C CA . LEU A 1 80 ? -15.228 5.505 9.809 1.00 97.44 80 LEU A CA 1
ATOM 623 C C . LEU A 1 80 ? -16.262 6.180 10.714 1.00 97.44 80 LEU A C 1
ATOM 625 O O . LEU A 1 80 ? -16.253 5.939 11.918 1.00 97.44 80 LEU A O 1
ATOM 629 N N . ARG A 1 81 ? -17.153 7.009 10.157 1.00 96.19 81 ARG A N 1
ATOM 630 C CA . ARG A 1 81 ? -18.213 7.675 10.931 1.00 96.19 81 ARG A CA 1
ATOM 631 C C . ARG A 1 81 ? -19.355 6.740 11.320 1.00 96.19 81 ARG A C 1
ATOM 633 O O . ARG A 1 81 ? -19.891 6.880 12.413 1.00 96.19 81 ARG A O 1
ATOM 640 N N . HIS A 1 82 ? -19.755 5.835 10.427 1.00 97.25 82 HIS A N 1
ATOM 641 C CA . HIS A 1 82 ? -21.015 5.095 10.574 1.00 97.25 82 HIS A CA 1
ATOM 642 C C . HIS A 1 82 ? -20.848 3.626 10.966 1.00 97.25 82 HIS A C 1
ATOM 644 O O . HIS A 1 82 ? -21.839 2.976 11.288 1.00 97.25 82 HIS A O 1
ATOM 650 N N . ILE A 1 83 ? -19.625 3.092 10.953 1.00 97.25 83 ILE A N 1
ATOM 651 C CA . ILE A 1 83 ? -19.331 1.717 11.364 1.00 97.25 83 ILE A CA 1
ATOM 652 C C . ILE A 1 83 ? -18.552 1.778 12.692 1.00 97.25 83 ILE A C 1
ATOM 654 O O . ILE A 1 83 ? -17.329 1.933 12.687 1.00 97.25 83 ILE A O 1
ATOM 658 N N . PRO A 1 84 ? -19.247 1.727 13.846 1.00 93.50 84 PRO A N 1
ATOM 659 C CA . PRO A 1 84 ? -18.657 2.051 15.148 1.00 93.50 84 PRO A CA 1
ATOM 660 C C . PRO A 1 84 ? -17.649 1.010 15.648 1.00 93.50 84 PRO A C 1
ATOM 662 O O . PRO A 1 84 ? -16.798 1.334 16.476 1.00 93.50 84 PRO A O 1
ATOM 665 N N . ASP A 1 85 ? -17.731 -0.225 15.156 1.00 96.31 85 ASP A N 1
ATOM 666 C CA . ASP A 1 85 ? -16.876 -1.342 15.554 1.00 96.31 85 ASP A CA 1
ATOM 667 C C . ASP A 1 85 ? -15.541 -1.401 14.796 1.00 96.31 85 ASP A C 1
ATOM 669 O O . ASP A 1 85 ? -14.731 -2.279 15.089 1.00 96.31 85 ASP A O 1
ATOM 673 N N . ILE A 1 86 ? -15.262 -0.450 13.890 1.00 97.62 86 ILE A N 1
ATOM 674 C CA . ILE A 1 86 ? -13.919 -0.289 13.318 1.00 97.62 86 ILE A CA 1
ATOM 675 C C . ILE A 1 86 ? -12.935 0.073 14.430 1.00 97.62 86 ILE A C 1
ATOM 677 O O . ILE A 1 86 ? -13.056 1.132 15.051 1.00 97.62 86 ILE A O 1
ATOM 681 N N . ASP A 1 87 ? -11.924 -0.757 14.661 1.00 95.25 87 ASP A N 1
ATOM 682 C CA . ASP A 1 87 ? -10.973 -0.597 15.770 1.00 95.25 87 ASP A CA 1
ATOM 683 C C . ASP A 1 87 ? -9.562 -0.160 15.346 1.00 95.25 87 ASP A C 1
ATOM 685 O O . ASP A 1 87 ? -8.713 0.124 16.191 1.00 95.25 87 ASP A O 1
ATOM 689 N N . GLY A 1 88 ? -9.335 -0.001 14.045 1.00 96.06 88 GLY A N 1
ATOM 690 C CA . GLY A 1 88 ? -8.098 0.534 13.488 1.00 96.06 88 GLY A CA 1
ATOM 691 C C . GLY A 1 88 ? -8.191 0.777 11.991 1.00 96.06 88 GLY A C 1
ATOM 692 O O . GLY A 1 88 ? -9.188 0.438 11.352 1.00 96.06 88 GLY A O 1
ATOM 693 N N . VAL A 1 89 ? -7.142 1.371 11.429 1.00 97.62 89 VAL A N 1
ATOM 694 C CA . VAL A 1 89 ? -7.022 1.623 9.991 1.00 97.62 89 VAL A CA 1
ATOM 695 C C . VAL A 1 89 ? -5.740 1.000 9.466 1.00 97.62 89 VAL A C 1
ATOM 697 O O . VAL A 1 89 ? -4.665 1.177 10.032 1.00 97.62 89 VAL A O 1
ATOM 700 N N . ILE A 1 90 ? -5.858 0.285 8.358 1.00 97.75 90 ILE A N 1
ATOM 701 C CA . ILE A 1 90 ? -4.754 -0.256 7.581 1.00 97.75 90 ILE A CA 1
ATOM 702 C C . ILE A 1 90 ? -4.760 0.500 6.261 1.00 97.75 90 ILE A C 1
ATOM 704 O O . ILE A 1 90 ? -5.637 0.315 5.418 1.00 97.75 90 ILE A O 1
ATOM 708 N N . LEU A 1 91 ? -3.804 1.409 6.129 1.00 98.00 91 LEU A N 1
ATOM 709 C CA . LEU A 1 91 ? -3.652 2.300 4.995 1.00 98.00 91 LEU A CA 1
ATOM 710 C C . LEU A 1 91 ? -2.597 1.734 4.047 1.00 98.00 91 LEU A C 1
ATOM 712 O O . LEU A 1 91 ? -1.422 1.646 4.399 1.00 98.00 91 LEU A O 1
ATOM 716 N N . ILE A 1 92 ? -3.010 1.392 2.832 1.00 98.06 92 ILE A N 1
ATOM 717 C CA . ILE A 1 92 ? -2.124 0.892 1.782 1.00 98.06 92 ILE A CA 1
ATOM 718 C C . ILE A 1 92 ? -1.917 2.010 0.769 1.00 98.06 92 ILE A C 1
ATOM 720 O O . ILE A 1 92 ? -2.869 2.533 0.183 1.00 98.06 92 ILE A O 1
ATOM 724 N N . SER A 1 93 ? -0.666 2.413 0.570 1.00 97.19 93 SER A N 1
ATOM 725 C CA . SER A 1 93 ? -0.317 3.458 -0.388 1.00 97.19 93 SER A CA 1
ATOM 726 C C . SER A 1 93 ? 1.142 3.355 -0.800 1.00 97.19 93 SER A C 1
ATOM 728 O O . SER A 1 93 ? 2.028 3.648 -0.007 1.00 97.19 93 SER A O 1
ATOM 730 N N . ALA A 1 94 ? 1.392 3.028 -2.069 1.00 95.62 94 ALA A N 1
ATOM 731 C CA . ALA A 1 94 ? 2.742 2.869 -2.605 1.00 95.62 94 ALA A CA 1
ATOM 732 C C . ALA A 1 94 ? 3.637 4.103 -2.384 1.00 95.62 94 ALA A C 1
ATOM 734 O O . ALA A 1 94 ? 4.785 3.983 -1.962 1.00 95.62 94 ALA A O 1
ATOM 735 N N . SER A 1 95 ? 3.111 5.304 -2.653 1.00 94.88 95 SER A N 1
ATOM 736 C CA . SER A 1 95 ? 3.855 6.559 -2.474 1.00 94.88 95 SER A C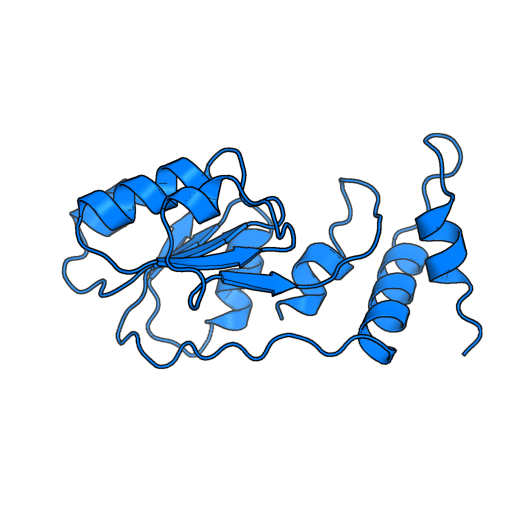A 1
ATOM 737 C C . SER A 1 95 ? 3.715 7.155 -1.076 1.00 94.88 95 SER A C 1
ATOM 739 O O . SER A 1 95 ? 4.511 8.018 -0.702 1.00 94.88 95 SER A O 1
ATOM 741 N N . GLY A 1 96 ? 2.673 6.770 -0.332 1.00 94.44 96 GLY A N 1
ATOM 742 C CA . GLY A 1 96 ? 2.326 7.404 0.937 1.00 94.44 96 GLY A CA 1
ATOM 743 C C . GLY A 1 96 ? 1.862 8.866 0.822 1.00 94.44 96 GLY A C 1
ATOM 744 O O . GLY A 1 96 ? 1.727 9.554 1.831 1.00 94.44 96 GLY A O 1
ATOM 745 N N . GLY A 1 97 ? 1.617 9.358 -0.398 1.00 94.19 97 GLY A N 1
ATOM 746 C CA . GLY A 1 97 ? 1.217 10.740 -0.680 1.00 94.19 97 GLY A CA 1
ATOM 747 C C . GLY A 1 97 ? -0.257 10.904 -1.068 1.00 94.19 97 GLY A C 1
ATOM 748 O O . GLY A 1 97 ? -1.068 9.983 -0.942 1.00 94.19 97 GLY A O 1
ATOM 749 N N . LYS A 1 98 ? -0.592 12.098 -1.581 1.00 92.50 98 LYS A N 1
ATOM 750 C CA . LYS A 1 98 ? -1.931 12.503 -2.058 1.00 92.50 98 LYS A CA 1
ATOM 751 C C . LYS A 1 98 ? -3.026 12.290 -1.003 1.00 92.50 98 LYS A C 1
ATOM 753 O O . LYS A 1 98 ? -3.186 13.121 -0.118 1.00 92.50 98 LYS A O 1
ATOM 758 N N . HIS A 1 99 ? -3.757 11.179 -1.082 1.00 95.19 99 HIS A N 1
ATOM 759 C CA . HIS A 1 99 ? -4.864 10.856 -0.181 1.00 95.19 99 HIS A CA 1
ATOM 760 C C . HIS A 1 99 ? -4.398 10.227 1.137 1.00 95.19 99 HIS A C 1
ATOM 762 O O . HIS A 1 99 ? -5.068 10.376 2.154 1.00 95.19 99 HIS A O 1
ATOM 768 N N . ALA A 1 100 ? -3.239 9.563 1.154 1.00 97.06 100 ALA A N 1
ATOM 769 C CA . ALA A 1 100 ? -2.769 8.828 2.326 1.00 97.06 100 ALA A CA 1
ATOM 770 C C . ALA A 1 100 ? -2.574 9.708 3.583 1.00 97.06 100 ALA A C 1
ATOM 772 O O . ALA A 1 100 ? -3.074 9.319 4.639 1.00 97.06 100 ALA A O 1
ATOM 773 N N . PRO A 1 101 ? -1.956 10.907 3.517 1.00 97.69 101 PRO A N 1
ATOM 774 C CA . PRO A 1 101 ? -1.823 11.767 4.695 1.00 97.69 101 PRO A CA 1
ATOM 775 C C . PRO A 1 101 ? -3.176 12.278 5.207 1.00 97.69 101 PRO A C 1
ATOM 777 O O . PRO A 1 101 ? -3.368 12.400 6.414 1.00 97.69 101 PRO A O 1
ATOM 780 N N . VAL A 1 102 ? -4.128 12.533 4.300 1.00 97.62 102 VAL A N 1
ATOM 781 C CA . VAL A 1 102 ? -5.496 12.954 4.649 1.00 97.62 102 VAL A CA 1
ATOM 782 C C . VAL A 1 102 ? -6.213 11.844 5.415 1.00 97.62 102 VAL A C 1
ATOM 784 O O . VAL A 1 102 ? -6.758 12.097 6.487 1.00 97.62 102 VAL A O 1
ATOM 787 N N . ILE A 1 103 ? -6.148 10.608 4.912 1.00 98.00 103 ILE A N 1
ATOM 788 C CA . ILE A 1 103 ? -6.750 9.434 5.555 1.00 98.00 103 ILE A CA 1
ATOM 789 C C . ILE A 1 103 ? -6.111 9.177 6.926 1.00 98.00 103 ILE A C 1
ATOM 791 O O . ILE A 1 103 ? -6.827 9.003 7.912 1.00 98.00 103 ILE A O 1
ATOM 795 N N . ALA A 1 104 ? -4.776 9.188 7.004 1.00 98.06 104 ALA A N 1
ATOM 796 C CA . ALA A 1 104 ? -4.042 8.943 8.245 1.00 98.06 104 ALA A CA 1
ATOM 797 C C . ALA A 1 104 ? -4.374 9.985 9.322 1.00 98.06 104 ALA A C 1
ATOM 799 O O . ALA A 1 104 ? -4.673 9.626 10.462 1.00 98.06 104 ALA A O 1
ATOM 800 N N . LYS A 1 105 ? -4.386 11.271 8.950 1.00 98.31 105 LYS A N 1
ATOM 801 C CA . LYS A 1 105 ? -4.769 12.356 9.856 1.00 98.31 105 LYS A CA 1
ATOM 802 C C . LYS A 1 105 ? -6.214 12.200 10.331 1.00 98.31 105 LYS A C 1
ATOM 804 O O . LYS A 1 105 ? -6.462 12.252 11.528 1.00 98.31 105 LYS A O 1
ATOM 809 N N . TYR A 1 106 ? -7.148 11.952 9.415 1.00 98.12 106 TYR A N 1
ATOM 810 C CA . TYR A 1 106 ? -8.563 11.808 9.750 1.00 98.12 106 TYR A CA 1
ATOM 811 C C . TYR A 1 106 ? -8.825 10.636 10.709 1.00 98.12 106 TYR A C 1
ATOM 813 O O . TYR A 1 106 ? -9.562 10.773 11.683 1.00 98.12 106 TYR A O 1
ATOM 821 N N . ALA A 1 107 ? -8.186 9.487 10.475 1.00 97.38 107 ALA A N 1
ATOM 822 C CA . ALA A 1 107 ? -8.269 8.338 11.373 1.00 97.38 107 ALA A CA 1
ATOM 823 C C . ALA A 1 107 ? -7.715 8.661 12.772 1.00 97.38 107 ALA A C 1
ATOM 825 O O . ALA A 1 107 ? -8.347 8.324 13.777 1.00 97.38 107 ALA A O 1
ATOM 826 N N . LYS A 1 108 ? -6.580 9.369 12.841 1.00 96.38 108 LYS A N 1
ATOM 827 C CA . LYS A 1 108 ? -5.978 9.826 14.099 1.00 96.38 108 LYS A CA 1
ATOM 828 C C . LYS A 1 108 ? -6.876 10.806 14.857 1.00 96.38 108 LYS A C 1
ATOM 830 O O . LYS A 1 108 ? -7.015 10.665 16.069 1.00 96.38 108 LYS A O 1
ATOM 835 N N . ASP A 1 109 ? -7.519 11.741 14.160 1.00 96.88 109 ASP A N 1
ATOM 836 C CA . ASP A 1 109 ? -8.462 12.705 14.750 1.00 96.88 109 ASP A CA 1
ATOM 837 C C . ASP A 1 109 ? -9.691 12.002 15.368 1.00 96.88 109 ASP A C 1
ATOM 839 O O . ASP A 1 109 ? -10.281 12.497 16.327 1.00 96.88 109 ASP A O 1
ATOM 843 N N . LEU A 1 110 ? -10.042 10.805 14.879 1.00 96.12 110 LEU A N 1
ATOM 844 C CA . LEU A 1 110 ? -11.063 9.920 15.460 1.00 96.12 110 LEU A CA 1
ATOM 845 C C . LEU A 1 110 ? -10.520 8.966 16.541 1.00 96.12 110 LEU A C 1
ATOM 847 O O . LEU A 1 110 ? -11.229 8.055 16.977 1.00 96.12 110 LEU A O 1
ATOM 851 N N . GLY A 1 111 ? -9.262 9.128 16.954 1.00 95.12 111 GLY A N 1
ATOM 852 C CA . GLY A 1 111 ? -8.605 8.278 17.947 1.00 95.12 111 GLY A CA 1
ATOM 853 C C . GLY A 1 111 ? -8.321 6.852 17.466 1.00 95.12 111 GLY A C 1
ATOM 854 O O . GLY A 1 111 ? -8.145 5.957 18.292 1.00 95.12 111 GLY A O 1
ATOM 855 N N . LYS A 1 112 ? -8.301 6.603 16.149 1.00 95.38 112 LYS A N 1
ATOM 856 C CA . LYS A 1 112 ? -8.002 5.282 15.577 1.00 95.38 112 LYS A CA 1
ATOM 857 C C . LYS A 1 112 ? -6.503 5.143 15.313 1.00 95.38 112 LYS A C 1
ATOM 859 O O . LYS A 1 112 ? -5.874 6.034 14.746 1.00 95.38 112 LYS A O 1
ATOM 864 N N . SER A 1 113 ? -5.942 3.993 15.685 1.00 94.88 113 SER A N 1
ATOM 865 C CA . SER A 1 113 ? -4.568 3.625 15.327 1.00 94.88 113 SER A CA 1
ATOM 866 C C . SER A 1 113 ? -4.481 3.320 13.831 1.00 94.88 113 SER A C 1
ATOM 868 O O . SER A 1 113 ? -5.370 2.670 13.277 1.00 94.88 113 SER A O 1
ATOM 870 N N . VAL A 1 114 ? -3.402 3.766 13.191 1.00 96.62 114 VAL A N 1
ATOM 871 C CA . VAL A 1 114 ? -3.161 3.581 11.756 1.00 96.62 114 VAL A CA 1
ATOM 872 C C . VAL A 1 114 ? -1.907 2.734 11.562 1.00 96.62 114 VAL A C 1
ATOM 874 O O . VAL A 1 114 ? -0.895 2.982 12.209 1.00 96.62 114 VAL A O 1
ATOM 877 N N . ILE A 1 115 ? -1.979 1.743 10.678 1.00 96.62 115 ILE A N 1
ATOM 878 C CA . ILE A 1 115 ? -0.825 1.055 10.093 1.00 96.62 115 ILE A CA 1
ATOM 879 C C . ILE A 1 115 ? -0.669 1.541 8.655 1.00 96.62 115 ILE A C 1
ATOM 881 O O . ILE A 1 115 ? -1.660 1.609 7.929 1.00 96.62 115 ILE A O 1
ATOM 885 N N . LEU A 1 116 ? 0.557 1.857 8.242 1.00 97.38 116 LEU A N 1
ATOM 886 C CA . LEU A 1 116 ? 0.890 2.212 6.864 1.00 97.38 116 LEU A CA 1
ATOM 887 C C . LEU A 1 116 ? 1.679 1.088 6.200 1.00 97.38 116 LEU A C 1
ATOM 889 O O . LEU A 1 116 ? 2.736 0.703 6.688 1.00 97.38 116 LEU A O 1
ATOM 893 N N . ILE A 1 117 ? 1.199 0.633 5.047 1.00 97.44 117 ILE A N 1
ATOM 894 C CA . ILE A 1 117 ? 1.924 -0.245 4.126 1.00 97.44 117 ILE A CA 1
ATOM 895 C C . ILE A 1 117 ? 2.287 0.595 2.894 1.00 97.44 117 ILE A C 1
ATOM 897 O O . ILE A 1 117 ? 1.402 1.116 2.208 1.00 97.44 117 ILE A O 1
ATOM 901 N N . THR A 1 118 ? 3.583 0.788 2.641 1.00 97.56 118 THR A N 1
ATOM 902 C CA . THR A 1 118 ? 4.099 1.741 1.640 1.00 97.56 118 THR A CA 1
ATOM 903 C C . THR A 1 118 ? 5.361 1.226 0.957 1.00 97.56 118 THR A C 1
ATOM 905 O O . THR A 1 118 ? 6.013 0.327 1.471 1.00 97.56 118 THR A O 1
ATOM 908 N N . ASN A 1 119 ? 5.750 1.818 -0.173 1.00 96.56 119 ASN A N 1
ATOM 909 C CA . ASN A 1 119 ? 7.086 1.641 -0.757 1.00 96.56 119 ASN A CA 1
ATOM 910 C C . ASN A 1 119 ? 7.980 2.877 -0.581 1.00 96.56 119 ASN A C 1
ATOM 912 O O . ASN A 1 119 ? 9.107 2.912 -1.074 1.00 96.56 119 ASN A O 1
ATOM 916 N N . ASN A 1 120 ? 7.466 3.922 0.069 1.00 96.31 120 ASN A N 1
ATOM 917 C CA . ASN A 1 120 ? 8.179 5.169 0.296 1.00 96.31 120 ASN A CA 1
ATOM 918 C C . ASN A 1 120 ? 8.536 5.317 1.786 1.00 96.31 120 ASN A C 1
ATOM 920 O O . ASN A 1 120 ? 7.626 5.576 2.582 1.00 96.31 120 ASN A O 1
ATOM 924 N N . PRO A 1 121 ? 9.826 5.217 2.168 1.00 94.31 121 PRO A N 1
ATOM 925 C CA . PRO A 1 121 ? 10.257 5.442 3.550 1.00 94.31 121 PRO A CA 1
ATOM 926 C C . PRO A 1 121 ? 10.042 6.891 4.005 1.00 94.31 121 PRO A C 1
ATOM 928 O O . PRO A 1 121 ? 9.843 7.139 5.186 1.00 94.31 121 PRO A O 1
ATOM 931 N N . ASN A 1 122 ? 9.998 7.844 3.070 1.00 95.25 122 ASN A N 1
ATOM 932 C CA . ASN A 1 122 ? 9.740 9.262 3.329 1.00 95.25 122 ASN A CA 1
ATOM 933 C C . ASN A 1 122 ? 8.286 9.629 2.987 1.00 95.25 122 ASN A C 1
ATOM 935 O O . ASN A 1 122 ? 8.009 10.644 2.346 1.00 95.25 122 ASN A O 1
ATOM 939 N N . SER A 1 123 ? 7.351 8.745 3.333 1.00 96.19 123 SER A N 1
ATOM 940 C CA . SER A 1 123 ? 5.918 8.945 3.118 1.00 96.19 123 SER A CA 1
ATOM 941 C C . SER A 1 123 ? 5.414 10.182 3.864 1.00 96.19 123 SER A C 1
ATOM 943 O O . SER A 1 123 ? 5.611 10.318 5.067 1.00 96.19 123 SER A O 1
ATOM 945 N N . GLU A 1 124 ? 4.664 11.048 3.184 1.00 97.25 124 GLU A N 1
ATOM 946 C CA . GLU A 1 124 ? 3.994 12.184 3.828 1.00 97.25 124 GLU A CA 1
ATOM 947 C C . GLU A 1 124 ? 2.986 11.734 4.899 1.00 97.25 124 GLU A C 1
ATOM 949 O O . GLU A 1 124 ? 2.796 12.419 5.905 1.00 97.25 124 GLU A O 1
ATOM 954 N N . ALA A 1 125 ? 2.373 10.558 4.729 1.00 96.94 125 ALA A N 1
ATOM 955 C CA . ALA A 1 125 ? 1.458 9.991 5.714 1.00 96.94 125 ALA A CA 1
ATOM 956 C C . ALA A 1 125 ? 2.164 9.570 7.013 1.00 96.94 125 ALA A C 1
ATOM 958 O O . ALA A 1 125 ? 1.512 9.535 8.056 1.00 96.94 125 ALA A O 1
ATOM 959 N N . ALA A 1 126 ? 3.481 9.317 6.979 1.00 96.50 126 ALA A N 1
ATOM 960 C CA . ALA A 1 126 ? 4.266 8.944 8.159 1.00 96.50 126 ALA A CA 1
ATOM 961 C C . ALA A 1 126 ? 4.194 10.002 9.272 1.00 96.50 126 ALA A C 1
ATOM 963 O O . ALA A 1 126 ? 4.208 9.661 10.445 1.00 96.50 126 ALA A O 1
ATOM 964 N N . LYS A 1 127 ? 3.989 11.283 8.926 1.00 96.69 127 LYS A N 1
ATOM 965 C CA . LYS A 1 127 ? 3.831 12.393 9.890 1.00 96.69 127 LYS A CA 1
ATOM 966 C C . LYS A 1 127 ? 2.688 12.186 10.894 1.00 96.69 127 LYS A C 1
ATOM 968 O O . LYS A 1 127 ? 2.644 12.852 11.928 1.00 96.69 127 LYS A O 1
ATOM 973 N N . PHE A 1 128 ? 1.739 11.302 10.586 1.00 97.00 128 PHE A N 1
ATOM 974 C CA . PHE A 1 128 ? 0.566 11.032 11.415 1.00 97.00 128 PHE A CA 1
ATOM 975 C C . PHE A 1 128 ? 0.596 9.652 12.081 1.00 97.00 128 PHE A C 1
ATOM 977 O O . PHE A 1 128 ? -0.341 9.330 12.808 1.00 97.00 128 PHE A O 1
ATOM 984 N N . ILE A 1 129 ? 1.639 8.852 11.861 1.00 96.25 129 ILE A N 1
ATOM 985 C CA . ILE A 1 129 ? 1.678 7.426 12.199 1.00 96.25 129 ILE A CA 1
ATOM 986 C C . ILE A 1 129 ? 2.915 7.153 13.060 1.00 96.25 129 ILE A C 1
ATOM 988 O O . ILE A 1 129 ? 3.944 7.791 12.880 1.00 96.25 129 ILE A O 1
ATOM 992 N N . GLU A 1 130 ? 2.797 6.252 14.033 1.00 93.56 130 GLU A N 1
ATOM 993 C CA . GLU A 1 130 ? 3.938 5.820 14.852 1.00 93.56 130 GLU A CA 1
ATOM 994 C C . GLU A 1 130 ? 4.925 5.005 13.999 1.00 93.56 130 GLU A C 1
ATOM 996 O O . GLU A 1 130 ? 4.499 4.198 13.171 1.00 93.56 130 GLU A O 1
ATOM 1001 N N . ASP A 1 131 ? 6.232 5.196 14.201 1.00 92.25 131 ASP A N 1
ATOM 1002 C CA . ASP A 1 131 ? 7.277 4.593 13.358 1.00 92.25 131 ASP A CA 1
ATOM 1003 C C . ASP A 1 131 ? 7.212 3.054 13.318 1.00 92.25 131 ASP A C 1
ATOM 1005 O O . ASP A 1 131 ? 7.450 2.446 12.276 1.00 92.25 131 ASP A O 1
ATOM 1009 N N . ASP A 1 132 ? 6.817 2.408 14.420 1.00 92.19 132 ASP A N 1
ATOM 1010 C CA . ASP A 1 132 ? 6.659 0.949 14.520 1.00 92.19 132 ASP A CA 1
ATOM 1011 C C . ASP A 1 132 ? 5.417 0.406 13.785 1.00 92.19 132 ASP A C 1
ATOM 1013 O O . ASP A 1 132 ? 5.202 -0.808 13.725 1.00 92.19 132 ASP A O 1
ATOM 1017 N N . LYS A 1 133 ? 4.597 1.291 13.205 1.00 94.06 133 LYS A N 1
ATOM 1018 C CA . LYS A 1 133 ? 3.393 0.970 12.421 1.00 94.06 133 LYS A CA 1
ATOM 1019 C C . LYS A 1 133 ? 3.558 1.287 10.936 1.00 94.06 133 LYS A C 1
ATOM 1021 O O . LYS A 1 133 ? 2.568 1.279 10.198 1.00 94.06 133 LYS A O 1
ATOM 1026 N N . ILE A 1 134 ? 4.782 1.566 10.489 1.00 95.75 134 ILE A N 1
ATOM 1027 C CA . ILE A 1 134 ? 5.103 1.855 9.092 1.00 95.75 134 ILE A CA 1
ATOM 1028 C C . ILE A 1 134 ? 5.909 0.695 8.511 1.00 95.75 134 ILE A C 1
ATOM 1030 O O . ILE A 1 134 ? 7.054 0.452 8.879 1.00 95.75 134 ILE A O 1
ATOM 1034 N N . PHE A 1 135 ? 5.312 -0.001 7.550 1.00 95.94 135 PHE A N 1
ATOM 1035 C CA . PHE A 1 135 ? 5.920 -1.120 6.844 1.00 95.94 135 PHE A CA 1
ATOM 1036 C C . PHE A 1 135 ? 6.314 -0.668 5.441 1.00 95.94 135 PHE A C 1
ATOM 1038 O O . PHE A 1 135 ? 5.457 -0.397 4.594 1.00 95.94 135 PHE A O 1
ATOM 1045 N N . VAL A 1 136 ? 7.624 -0.559 5.213 1.00 96.62 136 VAL A N 1
ATOM 1046 C CA . VAL A 1 136 ? 8.195 -0.106 3.941 1.00 96.62 136 VAL A CA 1
ATOM 1047 C C . VAL A 1 136 ? 8.655 -1.310 3.126 1.00 96.62 136 VAL A C 1
ATOM 1049 O O . VAL A 1 136 ? 9.611 -1.987 3.494 1.00 96.62 136 VAL A O 1
ATOM 1052 N N . PHE A 1 137 ? 7.985 -1.557 2.007 1.00 96.31 137 PHE A N 1
ATOM 1053 C CA . PHE A 1 137 ? 8.295 -2.618 1.056 1.00 96.31 137 PHE A CA 1
ATOM 1054 C C . PHE A 1 137 ? 9.207 -2.107 -0.052 1.00 96.31 137 PHE A C 1
ATOM 1056 O O . PHE A 1 137 ? 8.987 -1.033 -0.620 1.00 96.31 137 PHE A O 1
ATOM 1063 N N . THR A 1 138 ? 10.212 -2.902 -0.406 1.00 95.50 138 THR A N 1
ATOM 1064 C CA . THR A 1 138 ? 11.078 -2.605 -1.545 1.00 95.50 138 THR A CA 1
ATOM 1065 C C . THR A 1 138 ? 10.298 -2.726 -2.853 1.00 95.50 138 THR A C 1
ATOM 1067 O O . THR A 1 138 ? 9.338 -3.487 -2.967 1.00 95.50 138 THR A O 1
ATOM 1070 N N . LYS A 1 139 ? 10.693 -1.936 -3.852 1.00 95.56 139 LYS A N 1
ATOM 1071 C CA . LYS A 1 139 ? 10.160 -2.031 -5.211 1.00 95.56 139 LYS A CA 1
ATOM 1072 C C . LYS A 1 139 ? 11.220 -1.634 -6.224 1.00 95.56 139 LYS A C 1
ATOM 1074 O O . LYS A 1 139 ? 12.114 -0.841 -5.922 1.00 95.56 139 LYS A O 1
ATOM 1079 N N . ASN A 1 140 ? 11.054 -2.107 -7.447 1.00 96.12 140 ASN A N 1
ATOM 1080 C CA . ASN A 1 140 ? 11.843 -1.666 -8.580 1.00 96.12 140 ASN A CA 1
ATOM 1081 C C . ASN A 1 140 ? 11.413 -0.273 -9.063 1.00 96.12 140 ASN A C 1
ATOM 1083 O O . ASN A 1 140 ? 10.359 0.286 -8.713 1.00 96.12 140 ASN A O 1
ATOM 1087 N N . ARG A 1 141 ? 12.255 0.293 -9.926 1.00 94.88 141 ARG A N 1
ATOM 1088 C CA . ARG A 1 141 ? 11.831 1.317 -10.875 1.00 94.88 141 ARG A CA 1
ATOM 1089 C C . ARG A 1 141 ? 10.970 0.650 -11.950 1.00 94.88 141 ARG A C 1
ATOM 1091 O O . ARG A 1 141 ? 11.358 -0.365 -12.510 1.00 94.88 141 ARG A O 1
ATOM 1098 N N . GLU A 1 142 ? 9.804 1.219 -12.231 1.00 94.12 142 GLU A N 1
ATOM 1099 C CA . GLU A 1 142 ? 8.812 0.632 -13.138 1.00 94.12 142 GLU A CA 1
ATOM 1100 C C . GLU A 1 142 ? 8.121 1.740 -13.937 1.00 94.12 142 GLU A C 1
ATOM 1102 O O . GLU A 1 142 ? 8.015 2.869 -13.438 1.00 94.12 142 GLU A O 1
ATOM 1107 N N . PRO A 1 143 ? 7.616 1.448 -15.147 1.00 93.75 143 PRO A N 1
ATOM 1108 C CA . PRO A 1 143 ? 6.642 2.312 -15.800 1.00 93.75 143 PRO A CA 1
ATOM 1109 C C . PRO A 1 143 ? 5.431 2.550 -14.887 1.00 93.75 143 PRO A C 1
ATOM 1111 O O . PRO A 1 143 ? 4.924 1.620 -14.256 1.00 93.75 143 PRO A O 1
ATOM 1114 N N . TYR A 1 144 ? 4.938 3.791 -14.835 1.00 84.56 144 TYR A N 1
ATOM 1115 C CA . TYR A 1 144 ? 3.871 4.201 -13.905 1.00 84.56 144 TYR A CA 1
ATOM 1116 C C . TYR A 1 144 ? 2.570 3.390 -14.021 1.00 84.56 144 TYR A C 1
ATOM 1118 O O . TYR A 1 144 ? 1.782 3.342 -13.077 1.00 84.56 144 TYR A O 1
ATOM 1126 N N . THR A 1 145 ? 2.327 2.770 -15.173 1.00 86.69 145 THR A N 1
ATOM 1127 C CA . THR A 1 145 ? 1.123 1.983 -15.452 1.00 86.69 145 THR A CA 1
ATOM 1128 C C . THR A 1 145 ? 1.202 0.541 -14.953 1.00 86.69 145 THR A C 1
ATOM 1130 O O . THR A 1 145 ? 0.155 -0.088 -14.832 1.00 86.69 145 THR A O 1
ATOM 1133 N N . TYR A 1 146 ? 2.390 0.003 -14.655 1.00 92.25 146 TYR A N 1
ATOM 1134 C CA . TYR A 1 146 ? 2.557 -1.433 -14.389 1.00 92.25 146 TYR A CA 1
ATOM 1135 C C . TYR A 1 146 ? 2.397 -1.796 -12.912 1.00 92.25 146 TYR A C 1
ATOM 1137 O O . TYR A 1 146 ? 1.635 -2.704 -12.594 1.00 92.25 146 TYR A O 1
ATOM 1145 N N . ASN A 1 147 ? 3.053 -1.067 -12.003 1.00 91.69 147 ASN A N 1
ATOM 1146 C CA . ASN A 1 147 ? 2.973 -1.280 -10.550 1.00 91.69 147 ASN A CA 1
ATOM 1147 C C . ASN A 1 147 ? 3.147 -2.755 -10.118 1.00 91.69 147 ASN A C 1
ATOM 1149 O O . ASN A 1 147 ? 2.406 -3.246 -9.265 1.00 91.69 147 ASN A O 1
ATOM 1153 N N . THR A 1 148 ? 4.116 -3.458 -10.705 1.00 95.38 148 THR A N 1
ATOM 1154 C CA . THR A 1 148 ? 4.360 -4.891 -10.494 1.00 95.38 148 THR A CA 1
ATOM 1155 C C . THR A 1 148 ? 4.945 -5.174 -9.107 1.00 95.38 148 THR A C 1
ATOM 1157 O O . THR A 1 148 ? 4.210 -5.533 -8.191 1.00 95.38 148 THR A O 1
ATOM 1160 N N . SER A 1 149 ? 6.242 -4.943 -8.894 1.00 96.31 149 SER A N 1
ATOM 1161 C CA . SER A 1 149 ?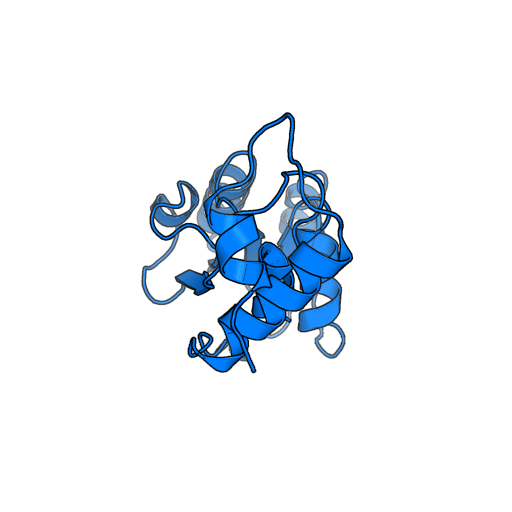 6.902 -5.048 -7.582 1.00 96.31 149 SER A CA 1
ATOM 1162 C C . SER A 1 149 ? 6.305 -4.098 -6.547 1.00 96.31 149 SER A C 1
ATOM 1164 O O . SER A 1 149 ? 6.337 -4.395 -5.358 1.00 96.31 149 SER A O 1
ATOM 1166 N N . THR A 1 150 ? 5.707 -2.992 -6.998 1.00 95.56 150 THR A N 1
ATOM 1167 C CA . THR A 1 150 ? 5.017 -2.025 -6.139 1.00 95.56 150 THR A CA 1
ATOM 1168 C C . THR A 1 150 ? 4.004 -2.704 -5.208 1.00 95.56 150 THR A C 1
ATOM 1170 O O . THR A 1 150 ? 4.019 -2.431 -4.011 1.00 95.56 150 THR A O 1
ATOM 1173 N N . TYR A 1 151 ? 3.173 -3.612 -5.732 1.00 95.69 151 TYR A N 1
ATOM 1174 C CA . TYR A 1 151 ? 2.148 -4.305 -4.943 1.00 95.69 151 TYR A CA 1
ATOM 1175 C C . TYR A 1 151 ? 2.436 -5.789 -4.723 1.00 95.69 151 TYR A C 1
ATOM 1177 O O . TYR A 1 151 ? 2.044 -6.319 -3.691 1.00 95.69 151 TYR A O 1
ATOM 1185 N N . MET A 1 152 ? 3.160 -6.451 -5.632 1.00 95.25 152 MET A N 1
ATOM 1186 C CA . MET A 1 152 ? 3.502 -7.872 -5.490 1.00 95.25 152 MET A CA 1
ATOM 1187 C C . MET A 1 152 ? 4.280 -8.155 -4.205 1.00 95.25 152 MET A C 1
ATOM 1189 O O . MET A 1 152 ? 4.053 -9.185 -3.601 1.00 95.25 152 MET A O 1
ATOM 1193 N N . GLY A 1 153 ? 5.158 -7.249 -3.764 1.00 93.19 153 GLY A N 1
ATOM 1194 C CA . GLY A 1 153 ? 5.883 -7.449 -2.507 1.00 93.19 153 GLY A CA 1
ATOM 1195 C C . GLY A 1 153 ? 4.996 -7.351 -1.264 1.00 93.19 153 GLY A C 1
ATOM 1196 O O . GLY A 1 153 ? 5.390 -7.844 -0.216 1.00 93.19 153 GLY A O 1
ATOM 1197 N N . MET A 1 154 ? 3.834 -6.695 -1.363 1.00 93.75 154 MET A N 1
ATOM 1198 C CA . MET A 1 154 ? 2.892 -6.542 -0.248 1.00 93.75 154 MET A CA 1
ATOM 1199 C C . MET A 1 154 ? 1.970 -7.759 -0.085 1.00 93.75 154 MET A C 1
ATOM 1201 O O . MET A 1 154 ? 1.419 -7.932 1.001 1.00 93.75 154 MET A O 1
ATOM 1205 N N . ILE A 1 155 ? 1.773 -8.535 -1.159 1.00 91.50 155 ILE A N 1
ATOM 1206 C CA . ILE A 1 155 ? 0.942 -9.749 -1.228 1.00 91.50 155 ILE A CA 1
ATOM 1207 C C . ILE A 1 155 ? 1.789 -10.955 -0.823 1.00 91.50 155 ILE A C 1
ATOM 1209 O O . ILE A 1 155 ? 1.318 -11.721 0.043 1.00 91.50 155 ILE A O 1
#

Organism: NCBI:txid1974648

Sequence (155 aa):
MSNKNIDVLNTFTIDTIPDLDVAVLGALELFQKEKLPELYIKKYKRPLVVGSGNAEATGRIIFEDTNAVFASESNFENKLRHIPDIDGVILISASGGKHAPVIAKYAKDLGKSVILITNNPNSEAAKFIEDDKIFVFTKNREPYTYNTSTYMGMI

InterPro domains:
  IPR046348 SIS domain superfamily [SSF53697] (18-146)

Secondary structure (DSSP, 8-state):
---HHHHHHHH--GGGPPPHHHHHHHHHHHHTTSPPPP---TT-SSPEEE-STHHHHHHHHHTTTS-PEEE-TTTHHHHHHH-TT---EEEE-SSS-TTHHHHHHHHHHTT--EEEEES-TT-GGGGGS-GGGEEE-------TTT-HHHHHTT-